Protein AF-A0A3R7UPU0-F1 (afdb_monomer_lite)

Secondary structure (DSSP, 8-state):
--HHHHHHHHHHHHHT-HHHHTS-HHHHHHHHHHHHHHHHHHHHHHTSTT---EEEESSHHHHHHHHHHHHHHTTTSTTGGG-EEEE--

Sequence (89 aa):
MNEKALTKFILQYLLETPDYLKLSSTQQKIAFQTFKTIMVAIYQSIKYENIFPLIVCGDSEAKKVIEKALKSVEPLLPSIEKIKVHLIQ

Radius of gyration: 14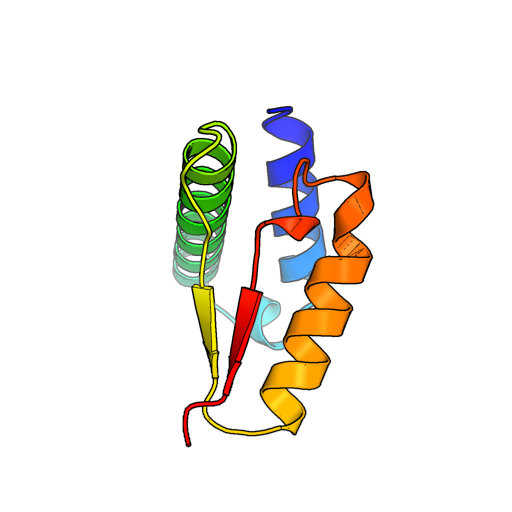.02 Å; chains: 1; bounding box: 37×19×29 Å

Foldseek 3Di:
DPLVLQLVVLVVVLVVDPVLVVDDPVVVVVSSVVSSVVLVVVLVQLVDVPGAAEAEEADDVVLVVVVVVLVVCPVPRPNSVSYHYYHDD

Structure (mmCIF, N/CA/C/O backbone):
data_AF-A0A3R7UPU0-F1
#
_entry.id   AF-A0A3R7UPU0-F1
#
loop_
_atom_site.group_PDB
_atom_site.id
_atom_site.type_symbol
_atom_site.label_atom_id
_atom_site.label_alt_id
_atom_site.label_comp_id
_atom_site.label_asym_id
_atom_site.label_entity_id
_atom_site.label_seq_id
_atom_site.pdbx_PDB_ins_code
_atom_site.Cartn_x
_atom_site.Cartn_y
_atom_site.Cartn_z
_atom_site.occupancy
_atom_site.B_iso_or_equiv
_atom_site.auth_seq_id
_atom_site.auth_comp_id
_atom_site.auth_asym_id
_atom_site.auth_atom_id
_atom_site.pdbx_PDB_model_num
ATOM 1 N N . MET A 1 1 ? 0.188 2.960 15.023 1.00 63.62 1 MET A N 1
ATOM 2 C CA . MET A 1 1 ? 0.742 2.383 13.778 1.00 63.62 1 MET A CA 1
ATOM 3 C C . MET A 1 1 ? 2.046 1.717 14.128 1.00 63.62 1 MET A C 1
ATOM 5 O O . MET A 1 1 ? 2.879 2.378 14.736 1.00 63.62 1 MET A O 1
ATOM 9 N N . ASN A 1 2 ? 2.253 0.459 13.759 1.00 76.69 2 ASN A N 1
ATOM 10 C CA . ASN A 1 2 ? 3.600 -0.092 13.798 1.00 76.69 2 ASN A CA 1
ATOM 11 C C . ASN A 1 2 ? 4.321 0.348 12.513 1.00 76.69 2 ASN A C 1
ATOM 13 O O . ASN A 1 2 ? 4.144 -0.257 11.459 1.00 76.69 2 ASN A O 1
ATOM 17 N N . GLU A 1 3 ? 5.084 1.442 12.583 1.00 77.00 3 GLU A N 1
ATOM 18 C CA . GLU A 1 3 ? 5.776 2.017 11.419 1.00 77.00 3 GLU A CA 1
ATOM 19 C C . GLU A 1 3 ? 6.740 1.016 10.762 1.00 77.00 3 GLU A C 1
ATOM 21 O O . GLU A 1 3 ? 6.880 0.998 9.536 1.00 77.00 3 GLU A O 1
ATOM 26 N N . LYS A 1 4 ? 7.341 0.121 11.557 1.00 82.94 4 LYS A N 1
ATOM 27 C CA . LYS A 1 4 ? 8.184 -0.968 11.047 1.00 82.94 4 LYS A CA 1
ATOM 28 C C . LYS A 1 4 ? 7.371 -1.978 10.242 1.00 82.94 4 LYS A C 1
ATOM 30 O O . LYS A 1 4 ? 7.827 -2.404 9.185 1.00 82.94 4 LYS A O 1
ATOM 35 N N . ALA A 1 5 ? 6.171 -2.331 10.705 1.00 82.06 5 ALA A N 1
ATOM 36 C CA . ALA A 1 5 ? 5.287 -3.244 9.982 1.00 82.06 5 ALA A CA 1
ATOM 37 C C . ALA A 1 5 ? 4.814 -2.637 8.652 1.00 82.06 5 ALA A C 1
ATOM 39 O O . ALA A 1 5 ? 4.896 -3.304 7.625 1.00 82.06 5 ALA A O 1
ATOM 40 N N . LEU A 1 6 ? 4.416 -1.358 8.650 1.00 81.12 6 LEU A N 1
ATOM 41 C CA . LEU A 1 6 ? 4.019 -0.656 7.424 1.00 81.12 6 LEU A CA 1
ATOM 42 C C . LEU A 1 6 ? 5.182 -0.554 6.428 1.00 81.12 6 LEU A C 1
ATOM 44 O O . LEU A 1 6 ? 5.017 -0.824 5.244 1.00 81.12 6 LEU A O 1
ATOM 48 N N . THR A 1 7 ? 6.371 -0.204 6.918 1.00 87.06 7 THR A N 1
ATOM 49 C CA . THR A 1 7 ? 7.581 -0.125 6.090 1.00 87.06 7 THR A CA 1
ATOM 50 C C . THR A 1 7 ? 7.911 -1.475 5.460 1.00 87.06 7 THR A C 1
ATOM 52 O O . THR A 1 7 ? 8.164 -1.542 4.260 1.00 87.06 7 THR A O 1
ATOM 55 N N . LYS A 1 8 ? 7.865 -2.555 6.251 1.00 88.19 8 LYS A N 1
ATOM 56 C CA . LYS A 1 8 ? 8.108 -3.916 5.764 1.00 88.19 8 LYS A CA 1
ATOM 57 C C . LYS A 1 8 ? 7.081 -4.323 4.709 1.00 88.19 8 LYS A C 1
ATOM 59 O O . LYS A 1 8 ? 7.475 -4.861 3.684 1.00 88.19 8 LYS A O 1
ATOM 64 N N . PHE A 1 9 ? 5.803 -4.028 4.941 1.00 86.31 9 PHE A N 1
ATOM 65 C CA . PHE A 1 9 ? 4.731 -4.305 3.989 1.00 86.31 9 PHE A CA 1
ATOM 66 C C . PHE A 1 9 ? 4.962 -3.598 2.645 1.00 86.31 9 PHE A C 1
ATOM 68 O O . PHE A 1 9 ? 4.961 -4.249 1.605 1.00 86.31 9 PHE A O 1
ATOM 75 N N . ILE A 1 10 ? 5.225 -2.285 2.665 1.00 88.50 10 ILE A N 1
ATOM 76 C CA . ILE A 1 10 ? 5.455 -1.506 1.439 1.00 88.50 10 ILE A CA 1
ATOM 77 C C . ILE A 1 10 ? 6.685 -2.033 0.693 1.00 88.50 10 ILE A C 1
ATOM 79 O O . ILE A 1 10 ? 6.628 -2.220 -0.518 1.00 88.50 10 ILE A O 1
ATOM 83 N N . LEU A 1 11 ? 7.791 -2.295 1.400 1.00 90.69 11 LEU A N 1
ATOM 84 C CA . LEU A 1 11 ? 8.996 -2.846 0.775 1.00 90.69 11 LEU A CA 1
ATOM 85 C C . LEU A 1 11 ? 8.742 -4.221 0.163 1.00 90.69 11 LEU A C 1
ATOM 87 O O . LEU A 1 11 ? 9.176 -4.460 -0.956 1.00 90.69 11 LEU A O 1
ATOM 91 N N . GLN A 1 12 ? 8.035 -5.102 0.870 1.00 91.56 12 GLN A N 1
ATOM 92 C CA . GLN A 1 12 ? 7.715 -6.432 0.367 1.00 91.56 12 GLN A CA 1
ATOM 93 C C . GLN A 1 12 ? 6.879 -6.351 -0.916 1.00 91.56 12 GLN A C 1
ATOM 95 O O . GLN A 1 12 ? 7.262 -6.940 -1.921 1.00 91.56 12 GLN A O 1
ATOM 100 N N . TYR A 1 13 ? 5.818 -5.539 -0.920 1.00 89.88 13 TYR A N 1
ATOM 101 C CA . TYR A 1 13 ? 4.994 -5.309 -2.109 1.00 89.88 13 TYR A CA 1
ATOM 102 C C . TYR A 1 13 ? 5.813 -4.778 -3.298 1.00 89.88 13 TYR A C 1
ATOM 104 O O . TYR A 1 13 ? 5.693 -5.268 -4.421 1.00 89.88 13 TYR A O 1
ATOM 112 N N . LEU A 1 14 ? 6.678 -3.786 -3.060 1.00 90.88 14 LEU A N 1
ATOM 113 C CA . LEU A 1 14 ? 7.496 -3.190 -4.118 1.00 90.88 14 LEU A CA 1
ATOM 114 C C . LEU A 1 14 ? 8.545 -4.172 -4.660 1.00 90.88 14 LEU A C 1
ATOM 116 O O . LEU A 1 14 ? 8.757 -4.222 -5.867 1.00 90.88 14 LEU A O 1
ATOM 120 N N . LEU A 1 15 ? 9.165 -4.987 -3.802 1.00 92.12 15 LEU A N 1
ATOM 121 C CA . LEU A 1 15 ? 10.135 -6.007 -4.220 1.00 92.12 15 LEU A CA 1
ATOM 122 C C . LEU A 1 15 ? 9.492 -7.151 -5.015 1.00 92.12 15 LEU A C 1
ATOM 124 O O . LEU A 1 15 ? 10.151 -7.741 -5.867 1.00 92.12 15 LEU A O 1
ATOM 128 N N . GLU A 1 16 ? 8.214 -7.438 -4.773 1.00 92.19 16 GLU A N 1
ATOM 129 C CA . GLU A 1 16 ? 7.423 -8.402 -5.546 1.00 92.19 16 GLU A CA 1
ATOM 130 C C . GLU A 1 16 ? 6.884 -7.807 -6.866 1.00 92.19 16 GLU A C 1
ATOM 132 O O . GLU A 1 16 ? 6.319 -8.533 -7.680 1.00 92.19 16 GLU A O 1
ATOM 137 N N . THR A 1 17 ? 7.083 -6.504 -7.119 1.00 89.31 17 THR A N 1
ATOM 138 C CA . THR A 1 17 ? 6.623 -5.807 -8.330 1.00 89.31 17 THR A CA 1
ATOM 139 C C . THR A 1 17 ? 7.743 -5.739 -9.385 1.00 89.31 17 THR A C 1
ATOM 141 O O . THR A 1 17 ? 8.682 -4.952 -9.229 1.00 89.31 17 THR A O 1
ATOM 144 N N . PRO A 1 18 ? 7.665 -6.481 -10.511 1.00 89.75 18 PRO A N 1
ATOM 145 C CA . PRO A 1 18 ? 8.765 -6.565 -11.480 1.00 89.75 18 PRO A CA 1
ATOM 146 C C . PRO A 1 18 ? 9.188 -5.221 -12.083 1.00 89.75 18 PRO A C 1
ATOM 148 O O . PRO A 1 18 ? 10.371 -5.001 -12.335 1.00 89.75 18 PRO A O 1
ATOM 151 N N . ASP A 1 19 ? 8.245 -4.304 -12.306 1.00 90.00 19 ASP A N 1
ATOM 152 C CA . ASP A 1 19 ? 8.552 -2.995 -12.890 1.00 90.00 19 ASP A CA 1
ATOM 153 C C . ASP A 1 19 ? 9.248 -2.055 -11.908 1.00 90.00 19 ASP A C 1
ATOM 155 O O . ASP A 1 19 ? 10.082 -1.253 -12.321 1.00 90.00 19 ASP A O 1
ATOM 159 N N . TYR A 1 20 ? 8.996 -2.205 -10.605 1.00 91.44 20 TYR A N 1
ATOM 160 C CA . TYR A 1 20 ? 9.722 -1.465 -9.575 1.00 91.44 20 TYR A CA 1
ATOM 161 C C . TYR A 1 20 ? 11.215 -1.826 -9.573 1.00 91.44 20 TYR A C 1
ATOM 163 O O . TYR A 1 20 ? 12.072 -0.949 -9.441 1.00 91.44 20 TYR A O 1
ATOM 171 N N . LEU A 1 21 ? 11.541 -3.104 -9.789 1.00 93.25 21 LEU A N 1
ATOM 172 C CA . LEU A 1 21 ? 12.925 -3.589 -9.821 1.00 93.25 21 LEU A CA 1
ATOM 173 C C . LEU A 1 21 ? 13.731 -3.040 -11.007 1.00 93.25 21 LEU A C 1
ATOM 175 O O . LEU A 1 21 ? 14.955 -2.982 -10.932 1.00 93.25 21 LEU A O 1
ATOM 179 N N . LYS A 1 22 ? 13.061 -2.600 -12.078 1.00 96.31 22 LYS A N 1
ATOM 180 C CA . LYS A 1 22 ? 13.698 -1.992 -13.260 1.00 96.31 22 LYS A CA 1
ATOM 181 C C . LYS A 1 22 ? 14.003 -0.499 -13.084 1.00 96.31 22 LYS A C 1
ATOM 183 O O . LYS A 1 22 ? 14.685 0.085 -13.923 1.00 96.31 22 LYS A O 1
ATOM 188 N N . LEU A 1 23 ? 13.477 0.134 -12.035 1.00 94.56 23 LEU A N 1
ATOM 189 C CA . LEU A 1 23 ? 13.673 1.558 -11.767 1.00 94.56 23 LEU A CA 1
ATOM 190 C C . LEU A 1 23 ? 15.088 1.851 -11.248 1.00 94.56 23 LEU A C 1
ATOM 192 O O . LEU A 1 23 ? 15.705 1.035 -10.568 1.00 94.56 23 LEU A O 1
ATOM 196 N N . SER A 1 24 ? 15.575 3.069 -11.492 1.00 96.81 24 SER A N 1
ATOM 197 C CA . SER A 1 24 ? 16.799 3.563 -10.846 1.00 96.81 24 SER A CA 1
ATOM 198 C C . SER A 1 24 ? 16.625 3.681 -9.328 1.00 96.81 24 SER A C 1
ATOM 200 O O . SER A 1 24 ? 15.518 3.892 -8.832 1.00 96.81 24 SER A O 1
ATOM 202 N N . SER A 1 25 ? 17.725 3.658 -8.572 1.00 94.12 25 SER A N 1
ATOM 203 C CA . SER A 1 25 ? 17.689 3.789 -7.106 1.00 94.12 25 SER A CA 1
ATOM 204 C C . SER A 1 25 ? 16.969 5.060 -6.633 1.00 94.12 25 SER A C 1
ATOM 206 O O . SER A 1 25 ? 16.301 5.058 -5.598 1.00 94.12 25 SER A O 1
ATOM 208 N N . THR A 1 26 ? 17.074 6.156 -7.391 1.00 96.62 26 THR A N 1
ATOM 209 C CA . THR A 1 26 ? 16.353 7.406 -7.107 1.00 96.62 26 THR A CA 1
ATOM 210 C C . THR A 1 26 ? 14.849 7.232 -7.301 1.00 96.62 26 THR A C 1
ATOM 212 O O . THR A 1 26 ? 14.072 7.594 -6.420 1.00 96.62 26 THR A O 1
ATOM 215 N N . GLN A 1 27 ? 14.426 6.628 -8.411 1.00 92.69 27 GLN A N 1
ATOM 216 C CA . GLN A 1 27 ? 13.013 6.351 -8.685 1.00 92.69 27 GLN A CA 1
ATOM 217 C C . GLN A 1 27 ? 12.418 5.358 -7.678 1.00 92.69 27 GLN A C 1
ATOM 219 O O . GLN A 1 27 ? 11.304 5.567 -7.205 1.00 92.69 27 GLN A O 1
ATOM 224 N N . GLN A 1 28 ? 13.174 4.334 -7.276 1.00 92.31 28 GLN A N 1
ATOM 225 C CA . GLN A 1 28 ? 12.766 3.383 -6.239 1.00 92.31 28 GLN A CA 1
ATOM 226 C C . GLN A 1 28 ? 12.528 4.065 -4.886 1.00 92.31 28 GLN A C 1
ATOM 228 O O . GLN A 1 28 ? 11.541 3.764 -4.210 1.00 92.31 28 GLN A O 1
ATOM 233 N N . LYS A 1 29 ? 13.397 5.016 -4.504 1.00 93.50 29 LYS A N 1
ATOM 234 C CA . LYS A 1 29 ? 13.212 5.840 -3.299 1.00 93.50 29 LYS A CA 1
ATOM 235 C C . LYS A 1 29 ? 11.969 6.718 -3.401 1.00 93.50 29 LYS A C 1
ATOM 237 O O . LYS A 1 29 ? 11.204 6.764 -2.442 1.00 93.50 29 LYS A O 1
ATOM 242 N N . ILE A 1 30 ? 11.764 7.387 -4.537 1.00 91.88 30 ILE A N 1
ATOM 243 C CA . ILE A 1 30 ? 10.581 8.228 -4.766 1.00 91.88 30 ILE A CA 1
ATOM 244 C C . ILE A 1 30 ? 9.313 7.383 -4.633 1.00 91.88 30 ILE A C 1
ATOM 246 O O . ILE A 1 30 ? 8.456 7.712 -3.820 1.00 91.88 30 ILE A O 1
ATOM 250 N N . ALA A 1 31 ? 9.234 6.254 -5.340 1.00 89.50 31 ALA A N 1
ATOM 251 C CA . ALA A 1 31 ? 8.090 5.353 -5.274 1.00 89.50 31 ALA A CA 1
ATOM 252 C C . ALA A 1 31 ? 7.818 4.892 -3.834 1.00 89.50 31 ALA A C 1
ATOM 254 O O . ALA A 1 31 ? 6.703 5.054 -3.341 1.00 89.50 31 ALA A O 1
ATOM 255 N N . PHE A 1 32 ? 8.836 4.413 -3.110 1.00 92.69 32 PHE A N 1
ATOM 256 C CA . PHE A 1 32 ? 8.674 4.017 -1.709 1.00 92.69 32 PHE A CA 1
ATOM 257 C C . PHE A 1 32 ? 8.121 5.155 -0.831 1.00 92.69 32 PHE A C 1
ATOM 259 O O . PHE A 1 32 ? 7.184 4.939 -0.061 1.00 92.69 32 PHE A O 1
ATOM 266 N N . GLN A 1 33 ? 8.659 6.374 -0.959 1.00 91.44 33 GLN A N 1
ATOM 267 C CA . GLN A 1 33 ? 8.193 7.530 -0.183 1.00 91.44 33 GLN A CA 1
ATOM 268 C C . GLN A 1 33 ? 6.760 7.935 -0.541 1.00 91.44 33 GLN A C 1
ATOM 270 O O . GLN A 1 33 ? 5.984 8.278 0.354 1.00 91.44 33 GLN A O 1
ATOM 275 N N . THR A 1 34 ? 6.376 7.840 -1.815 1.00 88.94 34 THR A N 1
ATOM 276 C CA . THR A 1 34 ? 5.001 8.087 -2.265 1.00 88.94 34 THR A CA 1
ATOM 277 C C . THR A 1 34 ? 4.037 7.078 -1.646 1.00 88.94 34 THR A C 1
ATOM 279 O O . THR A 1 34 ? 3.062 7.483 -1.011 1.00 88.94 34 THR A O 1
ATOM 282 N N . PHE A 1 35 ? 4.335 5.777 -1.737 1.00 89.50 35 PHE A N 1
ATOM 283 C CA . PHE A 1 35 ? 3.516 4.731 -1.113 1.00 89.50 35 PHE A CA 1
ATOM 284 C C . PHE A 1 35 ? 3.417 4.918 0.406 1.00 89.50 35 PHE A C 1
ATOM 286 O O . PHE A 1 35 ? 2.322 4.845 0.965 1.00 89.50 35 PHE A O 1
ATOM 293 N N . LYS A 1 36 ? 4.536 5.227 1.079 1.00 89.25 36 LYS A N 1
ATOM 294 C CA . LYS A 1 36 ? 4.546 5.515 2.520 1.00 89.25 36 LYS A CA 1
ATOM 295 C C . LYS A 1 36 ? 3.649 6.704 2.851 1.00 89.25 36 LYS A C 1
ATOM 297 O O . LYS A 1 36 ? 2.829 6.598 3.757 1.00 89.25 36 LYS A O 1
ATOM 302 N N . THR A 1 37 ? 3.765 7.802 2.111 1.00 87.31 37 THR A N 1
ATOM 303 C CA . THR A 1 37 ? 2.965 9.018 2.327 1.00 87.31 37 THR A CA 1
ATOM 304 C C . THR A 1 37 ? 1.471 8.738 2.207 1.00 87.31 37 THR A C 1
ATOM 306 O O . THR A 1 37 ? 0.711 9.101 3.103 1.00 87.31 37 THR A O 1
ATOM 309 N N . ILE A 1 38 ? 1.053 8.034 1.152 1.00 84.75 38 ILE A N 1
ATOM 310 C CA . ILE A 1 38 ? -0.357 7.686 0.927 1.00 84.75 38 ILE A CA 1
ATOM 311 C C . ILE A 1 38 ? -0.880 6.787 2.052 1.00 84.75 38 ILE A C 1
ATOM 313 O O . ILE A 1 38 ? -1.918 7.079 2.642 1.00 84.75 38 ILE A O 1
ATOM 317 N N . MET A 1 39 ? -0.149 5.725 2.399 1.00 82.75 39 MET A N 1
ATOM 318 C CA . MET A 1 39 ? -0.574 4.792 3.448 1.00 82.75 39 MET A CA 1
ATOM 319 C C . MET A 1 39 ? -0.649 5.462 4.822 1.00 82.75 39 MET A C 1
ATOM 321 O O . MET A 1 39 ? -1.571 5.195 5.592 1.00 82.75 39 MET A O 1
ATOM 325 N N . VAL A 1 40 ? 0.292 6.360 5.128 1.00 83.81 40 VAL A N 1
ATOM 326 C CA . VAL A 1 40 ? 0.252 7.165 6.353 1.00 83.81 40 VAL A CA 1
ATOM 327 C C . VAL A 1 40 ? -0.959 8.091 6.346 1.00 83.81 40 VAL A C 1
ATOM 329 O O . VAL A 1 40 ? -1.644 8.163 7.361 1.00 83.81 40 VAL A O 1
ATOM 332 N N . ALA A 1 41 ? -1.254 8.762 5.230 1.00 82.75 41 ALA A N 1
ATOM 333 C CA . ALA A 1 41 ? -2.425 9.626 5.117 1.00 82.75 41 ALA A CA 1
ATOM 334 C C . ALA A 1 41 ? -3.721 8.840 5.366 1.00 82.75 41 ALA A C 1
ATOM 336 O O . ALA A 1 41 ? -4.488 9.212 6.250 1.00 82.75 41 ALA A O 1
ATOM 337 N N . ILE A 1 42 ? -3.907 7.698 4.693 1.00 79.06 42 ILE A N 1
ATOM 338 C CA . ILE A 1 42 ? -5.056 6.803 4.906 1.00 79.06 42 ILE A CA 1
ATOM 339 C C . ILE A 1 42 ? -5.145 6.388 6.376 1.00 79.06 42 ILE A C 1
ATOM 341 O O . ILE A 1 42 ? -6.195 6.533 6.997 1.00 79.06 42 ILE A O 1
ATOM 345 N N . TYR A 1 43 ? -4.036 5.931 6.962 1.00 77.44 43 TYR A N 1
ATOM 346 C CA . TYR A 1 43 ? -4.007 5.504 8.356 1.00 77.44 43 TYR A CA 1
ATOM 347 C C . TYR A 1 43 ? -4.357 6.633 9.335 1.00 77.44 43 TYR A C 1
ATOM 349 O O . TYR A 1 43 ? -5.059 6.402 10.314 1.00 77.44 43 TYR A O 1
ATOM 357 N N . GLN A 1 44 ? -3.863 7.853 9.113 1.00 78.25 44 GLN A N 1
ATOM 358 C CA . GLN A 1 44 ? -4.196 8.999 9.964 1.00 78.25 44 GLN A CA 1
ATOM 359 C C . GLN A 1 44 ? -5.662 9.407 9.806 1.00 78.25 44 GLN A C 1
ATOM 361 O O . GLN A 1 44 ? -6.297 9.767 10.792 1.00 78.25 44 GLN A O 1
ATOM 366 N N . SER A 1 45 ? -6.203 9.302 8.594 1.00 79.00 45 SER A N 1
ATOM 367 C CA . SER A 1 45 ? -7.593 9.610 8.277 1.00 79.00 45 SER A CA 1
ATOM 368 C C . SER A 1 45 ? -8.578 8.636 8.931 1.00 79.00 45 SER A C 1
ATOM 370 O O . SER A 1 45 ? -9.498 9.073 9.612 1.00 79.00 45 SER A O 1
ATOM 372 N N . ILE A 1 46 ? -8.374 7.322 8.814 1.00 74.06 46 ILE A N 1
ATOM 373 C CA . ILE A 1 46 ? -9.339 6.311 9.302 1.00 74.06 46 ILE A CA 1
ATOM 374 C C . ILE A 1 46 ? -9.439 6.202 10.833 1.00 74.06 46 ILE A C 1
ATOM 376 O O . ILE A 1 46 ? -10.384 5.590 11.342 1.00 74.06 46 ILE A O 1
ATOM 380 N N . LYS A 1 47 ? -8.495 6.808 11.572 1.00 72.88 47 LYS A N 1
ATOM 381 C CA . LYS A 1 47 ? -8.565 6.944 13.039 1.00 72.88 47 LYS A CA 1
ATOM 382 C C . LYS A 1 47 ? -9.749 7.782 13.502 1.00 72.88 47 LYS A C 1
ATOM 384 O O . LYS A 1 47 ? -10.209 7.594 14.622 1.00 72.88 47 LYS A O 1
ATOM 389 N N . TYR A 1 48 ? -10.206 8.715 12.675 1.00 78.69 48 TYR A N 1
ATOM 390 C CA . TYR A 1 48 ? -11.370 9.531 12.981 1.00 78.69 48 TYR A CA 1
ATOM 391 C C . TYR A 1 48 ? -12.635 8.769 12.570 1.00 78.69 48 TYR A C 1
ATOM 393 O O . TYR A 1 48 ? -12.686 8.131 11.516 1.00 78.69 48 TYR A O 1
ATOM 401 N N . GLU A 1 49 ? -13.663 8.783 13.418 1.00 72.81 49 GLU A N 1
ATOM 402 C CA . GLU A 1 49 ? -14.892 8.012 13.180 1.00 72.81 49 GLU A CA 1
ATOM 403 C C . GLU A 1 49 ? -15.652 8.465 11.929 1.00 72.81 49 GLU A C 1
ATOM 405 O O . GLU A 1 49 ? -16.260 7.645 11.249 1.00 72.81 49 GLU A O 1
ATOM 410 N N . ASN A 1 50 ? -15.566 9.749 11.592 1.00 77.00 50 ASN A N 1
ATOM 411 C CA . ASN A 1 50 ? -16.321 10.395 10.523 1.00 77.00 50 ASN A CA 1
ATOM 412 C C . ASN A 1 50 ? -15.575 10.493 9.180 1.00 77.00 50 ASN A C 1
ATOM 414 O O . ASN A 1 50 ? -16.060 11.170 8.273 1.00 77.00 50 ASN A O 1
ATOM 418 N N . ILE A 1 51 ? -14.410 9.851 9.031 1.00 77.38 51 ILE A N 1
ATOM 419 C CA . ILE A 1 51 ? -13.647 9.871 7.778 1.00 77.38 51 ILE A CA 1
ATOM 420 C C . ILE A 1 51 ? -13.764 8.529 7.052 1.00 77.38 51 ILE A C 1
ATOM 422 O O . ILE A 1 51 ? -13.438 7.473 7.593 1.00 77.38 51 ILE A O 1
ATOM 426 N N . PHE A 1 52 ? -14.169 8.605 5.783 1.00 81.38 52 PHE A N 1
ATOM 427 C CA . PHE A 1 52 ? -14.346 7.465 4.887 1.00 81.38 52 PHE A CA 1
ATOM 428 C C . PHE A 1 52 ? -13.490 7.666 3.633 1.00 81.38 52 PHE A C 1
ATOM 430 O O . PHE A 1 52 ? -13.874 8.441 2.753 1.00 81.38 52 PHE A O 1
ATOM 437 N N . PRO A 1 53 ? -12.317 7.017 3.534 1.00 81.81 53 PRO A N 1
ATOM 438 C CA . PRO A 1 53 ? -11.509 7.080 2.327 1.00 81.81 53 PRO A CA 1
ATOM 439 C C . PRO A 1 53 ? -12.270 6.492 1.138 1.00 81.81 53 PRO A C 1
ATOM 441 O O . PRO A 1 53 ? -12.829 5.397 1.226 1.00 81.81 53 PRO A O 1
ATOM 444 N N . LEU A 1 54 ? -12.260 7.212 0.019 1.00 85.69 54 LEU A N 1
ATOM 445 C CA . LEU A 1 54 ? -12.858 6.773 -1.235 1.00 85.69 54 LEU A CA 1
ATOM 446 C C . LEU A 1 54 ? -11.756 6.585 -2.277 1.00 85.69 54 LEU A C 1
ATOM 448 O O . LEU A 1 54 ? -11.079 7.541 -2.649 1.00 85.69 54 LEU A O 1
ATOM 452 N N . ILE A 1 55 ? -11.591 5.354 -2.749 1.00 87.31 55 ILE A N 1
ATOM 453 C CA . ILE A 1 55 ? -10.753 5.032 -3.902 1.00 87.31 55 ILE A CA 1
ATOM 454 C C . ILE A 1 55 ? -11.666 4.979 -5.116 1.00 87.31 55 ILE A C 1
ATOM 456 O O . ILE A 1 55 ? -12.639 4.228 -5.136 1.00 87.31 55 ILE A O 1
ATOM 460 N N . VAL A 1 56 ? -11.357 5.781 -6.124 1.00 90.94 56 VAL A N 1
ATOM 461 C CA . VAL A 1 56 ? -12.178 5.903 -7.323 1.00 90.94 56 VAL A CA 1
ATOM 462 C C . VAL A 1 56 ? -11.418 5.303 -8.509 1.00 90.94 56 VAL A C 1
ATOM 464 O O . VAL A 1 56 ? -10.233 5.578 -8.678 1.00 90.94 56 VAL A O 1
ATOM 467 N N . CYS A 1 57 ? -12.072 4.459 -9.306 1.00 90.25 57 CYS A N 1
ATOM 468 C CA . CYS A 1 57 ? -11.465 3.742 -10.433 1.00 90.25 57 CYS A CA 1
ATOM 469 C C . CYS A 1 57 ? -12.367 3.778 -11.676 1.00 90.25 57 CYS A C 1
ATOM 471 O O . CYS A 1 57 ? -13.583 3.885 -11.554 1.00 90.25 57 CYS A O 1
ATOM 473 N N . GLY A 1 58 ? -11.768 3.735 -12.869 1.00 89.31 58 GLY A N 1
ATOM 474 C CA . GLY A 1 58 ? -12.482 3.942 -14.138 1.00 89.31 58 GLY A CA 1
ATOM 475 C C . GLY A 1 58 ? -13.092 2.685 -14.760 1.00 89.31 58 GLY A C 1
ATOM 476 O O . GLY A 1 58 ? -13.879 2.795 -15.692 1.00 89.31 58 GLY A O 1
ATOM 477 N N . ASP A 1 59 ? -12.745 1.493 -14.273 1.00 90.44 59 ASP A N 1
ATOM 478 C CA . ASP A 1 59 ? -13.223 0.235 -14.841 1.00 90.44 59 ASP A CA 1
ATOM 479 C C . ASP A 1 59 ? -13.388 -0.869 -13.779 1.00 90.44 59 ASP A C 1
ATOM 481 O O . ASP A 1 59 ? -12.868 -0.812 -12.658 1.00 90.44 59 ASP A O 1
ATOM 485 N N . SER A 1 60 ? -14.188 -1.876 -14.135 1.00 90.50 60 SER A N 1
ATOM 486 C CA . SER A 1 60 ? -14.610 -2.935 -13.211 1.00 90.50 60 SER A CA 1
ATOM 487 C C . SER A 1 60 ? -13.491 -3.914 -12.856 1.00 90.50 60 SER A C 1
ATOM 489 O O . SER A 1 60 ? -13.572 -4.577 -11.820 1.00 90.50 60 SER A O 1
ATOM 491 N N . GLU A 1 61 ? -12.468 -4.043 -13.698 1.00 88.50 61 GLU A N 1
ATOM 492 C CA . GLU A 1 61 ? -11.319 -4.903 -13.434 1.00 88.50 61 GLU A CA 1
ATOM 493 C C . GLU A 1 61 ? -10.401 -4.247 -12.402 1.00 88.50 61 GLU A C 1
ATOM 495 O O . GLU A 1 61 ? -10.092 -4.870 -11.382 1.00 88.50 61 GLU A O 1
ATOM 500 N N . ALA A 1 62 ? -10.091 -2.959 -12.576 1.00 86.81 62 ALA A N 1
ATOM 501 C CA . ALA A 1 62 ? -9.355 -2.168 -11.595 1.00 86.81 62 ALA A CA 1
ATOM 502 C C . ALA A 1 62 ? -10.034 -2.200 -10.219 1.00 86.81 62 ALA A C 1
ATOM 504 O O . ALA A 1 62 ? -9.370 -2.453 -9.210 1.00 86.81 62 ALA A O 1
ATOM 505 N N . LYS A 1 63 ? -11.366 -2.044 -10.170 1.00 90.06 63 LYS A N 1
ATOM 506 C CA . LYS A 1 63 ? -12.138 -2.168 -8.924 1.00 90.06 63 LYS A CA 1
ATOM 507 C C . LYS A 1 63 ? -11.878 -3.502 -8.215 1.00 90.06 63 LYS A C 1
ATOM 509 O O . LYS A 1 63 ? -11.526 -3.507 -7.037 1.00 90.06 63 LYS A O 1
ATOM 514 N N . LYS A 1 64 ? -12.004 -4.624 -8.935 1.00 90.50 64 LYS A N 1
ATOM 515 C CA . LYS A 1 64 ? -11.797 -5.976 -8.382 1.00 90.50 64 LYS A CA 1
ATOM 516 C C . LYS A 1 64 ? -10.374 -6.177 -7.867 1.00 90.50 64 LYS A C 1
ATOM 518 O O . LYS A 1 64 ? -10.184 -6.786 -6.814 1.00 90.50 64 LYS A O 1
ATOM 523 N N . VAL A 1 65 ? -9.378 -5.682 -8.602 1.00 88.38 65 VAL A N 1
ATOM 524 C CA . VAL A 1 65 ? -7.966 -5.767 -8.203 1.00 88.38 65 VAL A CA 1
ATOM 525 C C . VAL A 1 65 ? -7.733 -5.005 -6.899 1.00 88.38 65 VAL A C 1
ATOM 527 O O . VAL A 1 65 ? -7.145 -5.557 -5.967 1.00 88.38 65 VAL A O 1
ATOM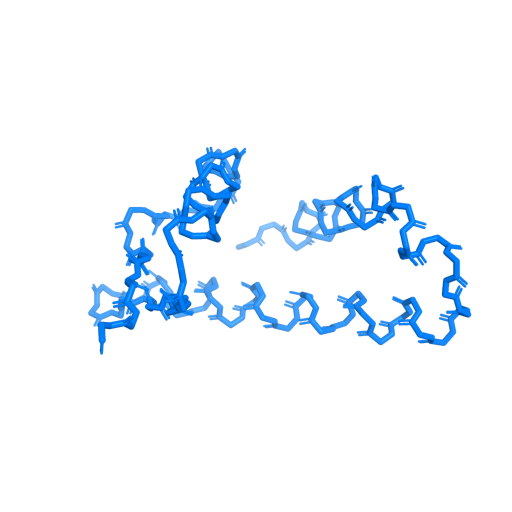 530 N N . ILE A 1 66 ? -8.249 -3.777 -6.798 1.00 88.25 66 ILE A N 1
ATOM 531 C CA . ILE A 1 66 ? -8.113 -2.936 -5.603 1.00 88.25 66 ILE A CA 1
ATOM 532 C C . ILE A 1 66 ? -8.820 -3.575 -4.402 1.00 88.25 66 ILE A C 1
ATOM 534 O O . ILE A 1 66 ? -8.226 -3.679 -3.331 1.00 88.25 66 ILE A O 1
ATOM 538 N N . GLU A 1 67 ? -10.056 -4.052 -4.565 1.00 89.38 67 GLU A N 1
ATOM 539 C CA . GLU A 1 67 ? -10.809 -4.720 -3.492 1.00 89.38 67 GLU A CA 1
ATOM 540 C C . GLU A 1 67 ? -10.077 -5.965 -2.969 1.00 89.38 67 GLU A C 1
ATOM 542 O O . GLU A 1 67 ? -9.975 -6.176 -1.757 1.00 89.38 67 GLU A O 1
ATOM 547 N N . LYS A 1 68 ? -9.502 -6.770 -3.872 1.00 88.25 68 LYS A N 1
ATOM 548 C CA . LYS A 1 68 ? -8.701 -7.943 -3.502 1.00 88.25 68 LYS A CA 1
ATOM 549 C C . LYS A 1 68 ? -7.431 -7.549 -2.744 1.00 88.25 68 LYS A C 1
ATOM 551 O O . LYS A 1 68 ? -7.088 -8.204 -1.759 1.00 88.25 68 LYS A O 1
ATOM 556 N N . ALA A 1 69 ? -6.752 -6.486 -3.176 1.00 84.00 69 ALA A N 1
ATOM 557 C CA . ALA A 1 69 ? -5.561 -5.971 -2.507 1.00 84.00 69 ALA A CA 1
ATOM 558 C C . ALA A 1 69 ? -5.884 -5.466 -1.092 1.00 84.00 69 ALA A C 1
ATOM 560 O O . ALA A 1 69 ? -5.206 -5.859 -0.143 1.00 84.00 69 ALA A O 1
ATOM 561 N N . LEU A 1 70 ? -6.956 -4.683 -0.928 1.00 85.62 70 LEU A N 1
ATOM 562 C CA . LEU A 1 70 ? -7.425 -4.225 0.383 1.00 85.62 70 LEU A CA 1
ATOM 563 C C . LEU A 1 70 ? -7.705 -5.411 1.312 1.00 85.62 70 LEU A C 1
ATOM 565 O O . LEU A 1 70 ? -7.173 -5.473 2.415 1.00 85.62 70 LEU A O 1
ATOM 569 N N . LYS A 1 71 ? -8.433 -6.423 0.837 1.00 85.25 71 LYS A N 1
ATOM 570 C CA . LYS A 1 71 ? -8.717 -7.617 1.641 1.00 85.25 71 LYS A CA 1
ATOM 571 C C . LYS A 1 71 ? -7.454 -8.367 2.083 1.00 85.25 71 LYS A C 1
ATOM 573 O O . LYS A 1 71 ? -7.401 -8.901 3.183 1.00 85.25 71 LYS A O 1
ATOM 578 N N . SER A 1 72 ? -6.409 -8.382 1.256 1.00 81.50 72 SER A N 1
ATOM 579 C CA . SER A 1 72 ? -5.137 -9.037 1.599 1.00 81.50 72 SER A CA 1
ATOM 580 C C . SER A 1 72 ? -4.370 -8.340 2.732 1.00 81.50 72 SER A C 1
ATOM 582 O O . SER A 1 72 ? -3.591 -8.982 3.435 1.00 81.50 72 SER A O 1
ATOM 584 N N . VAL A 1 73 ? -4.612 -7.040 2.935 1.00 79.69 73 VAL A N 1
ATOM 585 C CA . VAL A 1 73 ? -3.933 -6.216 3.949 1.00 79.69 73 VAL A CA 1
ATOM 586 C C . VAL A 1 73 ? -4.803 -5.920 5.168 1.00 79.69 73 VAL A C 1
ATOM 588 O O . VAL A 1 73 ? -4.332 -5.272 6.101 1.00 79.69 73 VAL A O 1
ATOM 591 N N . GLU A 1 74 ? -6.038 -6.423 5.192 1.00 81.31 74 GLU A N 1
ATOM 592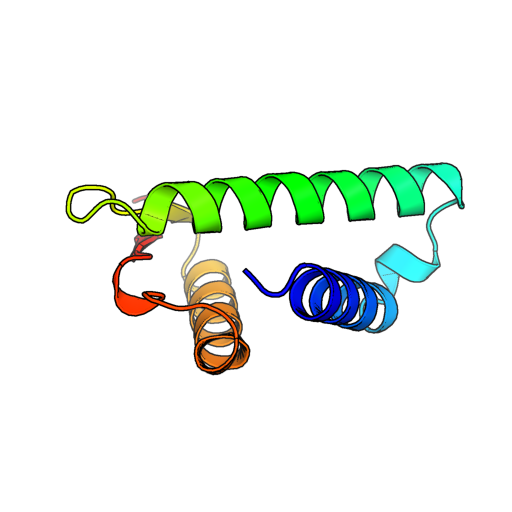 C CA . GLU A 1 74 ? -6.982 -6.321 6.311 1.00 81.31 74 GLU A CA 1
ATOM 593 C C . GLU A 1 74 ? -6.359 -6.682 7.676 1.00 81.31 74 GLU A C 1
ATOM 595 O O . GLU A 1 74 ? -6.547 -5.917 8.621 1.00 81.31 74 GLU A O 1
ATOM 600 N N . PRO A 1 75 ? -5.511 -7.727 7.812 1.00 80.19 75 PRO A N 1
ATOM 601 C CA . PRO A 1 75 ? -4.865 -8.029 9.095 1.00 80.19 75 PRO A CA 1
ATOM 602 C C . PRO A 1 75 ? -3.875 -6.956 9.584 1.00 80.19 75 PRO A C 1
ATOM 604 O O . PRO A 1 75 ? -3.486 -6.953 10.751 1.00 80.19 75 PRO A O 1
ATOM 607 N N . LEU A 1 76 ? -3.407 -6.081 8.689 1.00 74.00 76 LEU A N 1
ATOM 608 C CA . LEU A 1 76 ? -2.364 -5.083 8.947 1.00 74.00 76 LEU A CA 1
ATOM 609 C C . LEU A 1 76 ? -2.921 -3.659 9.040 1.00 74.00 76 LEU A C 1
ATOM 611 O O . LEU A 1 76 ? -2.291 -2.795 9.661 1.00 74.00 76 LEU A O 1
ATOM 615 N N . LEU A 1 77 ? -4.072 -3.406 8.414 1.00 70.44 77 LEU A N 1
ATOM 616 C CA . LEU A 1 77 ? -4.690 -2.092 8.328 1.00 70.44 77 LEU A CA 1
ATOM 617 C C . LEU A 1 77 ? -5.979 -2.074 9.168 1.00 70.44 77 LEU A C 1
ATOM 619 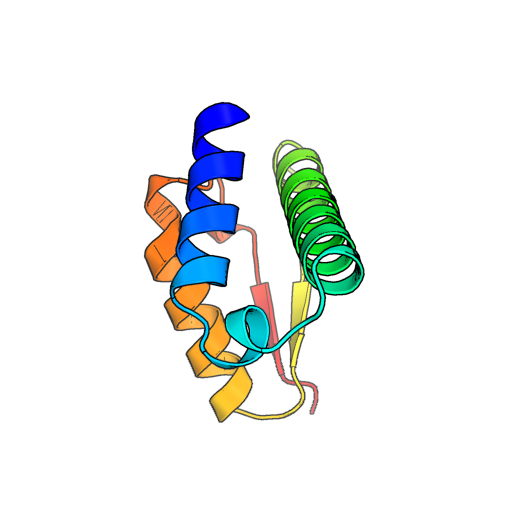O O . LEU A 1 77 ? -6.983 -2.652 8.756 1.00 70.44 77 LEU A O 1
ATOM 623 N N . PRO A 1 78 ? -5.990 -1.420 10.344 1.00 70.81 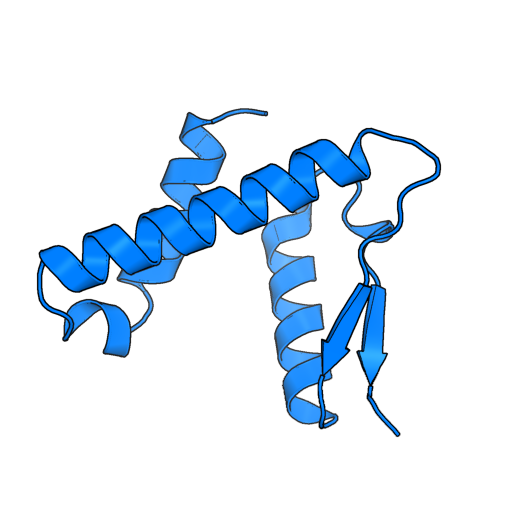78 PRO A N 1
ATOM 624 C CA . PRO A 1 78 ? -7.214 -1.304 11.125 1.00 70.81 78 PRO A CA 1
ATOM 625 C C . PRO A 1 78 ? -8.242 -0.474 10.361 1.00 70.81 78 PRO A C 1
ATOM 627 O O . PRO A 1 78 ? -7.874 0.449 9.638 1.00 70.81 78 PRO A O 1
ATOM 630 N N . SER A 1 79 ? -9.521 -0.758 10.579 1.00 76.88 79 SER A N 1
ATOM 631 C CA . SER A 1 79 ? -10.628 -0.001 9.994 1.00 76.88 79 SER A CA 1
ATOM 632 C C . SER A 1 79 ? -10.671 0.003 8.460 1.00 76.88 79 SER A C 1
ATOM 634 O O . SER A 1 79 ? -11.100 0.984 7.844 1.00 76.88 79 SER A O 1
ATOM 636 N N . ILE A 1 80 ? -10.208 -1.079 7.826 1.00 78.88 80 ILE A N 1
ATOM 637 C CA . ILE A 1 80 ? -10.218 -1.214 6.367 1.00 78.88 80 ILE A CA 1
ATOM 638 C C . ILE A 1 80 ? -11.637 -1.217 5.788 1.00 78.88 80 ILE A C 1
ATOM 640 O O . ILE A 1 80 ? -11.839 -0.767 4.664 1.00 78.88 80 ILE A O 1
ATOM 644 N N . GLU A 1 81 ? -12.631 -1.624 6.579 1.00 82.00 81 GLU A N 1
ATOM 645 C CA . GLU A 1 81 ? -14.055 -1.583 6.243 1.00 82.00 81 GLU A CA 1
ATOM 646 C C . GLU A 1 81 ? -14.577 -0.161 5.980 1.00 82.00 81 GLU A C 1
ATOM 648 O O . GLU A 1 81 ? -15.623 0.013 5.352 1.00 82.00 81 GLU A O 1
ATOM 653 N N . LYS A 1 82 ? -13.843 0.871 6.423 1.00 83.44 82 LYS A N 1
ATOM 654 C CA . LYS A 1 82 ? -14.160 2.276 6.134 1.00 83.44 82 LYS A CA 1
ATOM 655 C C . LYS A 1 82 ? -13.705 2.723 4.742 1.00 83.44 82 LYS A C 1
ATOM 657 O O . LYS A 1 82 ? -14.157 3.772 4.281 1.00 83.44 82 LYS A O 1
ATOM 662 N N . ILE A 1 83 ? -12.816 1.974 4.085 1.00 86.06 83 ILE A N 1
ATOM 663 C CA . ILE A 1 83 ? -12.308 2.294 2.747 1.00 86.06 83 ILE A CA 1
ATOM 664 C C . ILE A 1 83 ? -13.310 1.790 1.709 1.00 86.06 83 ILE A C 1
ATOM 666 O O . ILE A 1 83 ? -13.558 0.592 1.595 1.00 86.06 83 ILE A O 1
ATOM 670 N N . LYS A 1 84 ? -13.876 2.704 0.919 1.00 88.62 84 LYS A N 1
ATOM 671 C CA . LYS A 1 84 ? -14.805 2.367 -0.167 1.00 88.62 84 LYS A CA 1
ATOM 672 C C . LYS A 1 84 ? -14.099 2.438 -1.512 1.00 88.62 84 LYS A C 1
ATOM 674 O O . LYS A 1 84 ? -13.377 3.395 -1.779 1.00 88.62 84 LYS A O 1
ATOM 679 N N . VAL A 1 85 ? -14.356 1.459 -2.377 1.00 89.81 85 VAL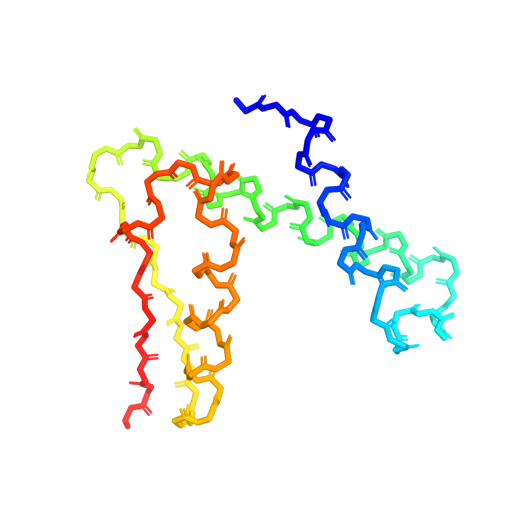 A N 1
ATOM 680 C CA . VAL A 1 85 ? -13.916 1.480 -3.778 1.00 89.81 85 VAL A CA 1
ATOM 681 C C . VAL A 1 85 ? -15.126 1.754 -4.667 1.00 89.81 85 VAL A C 1
ATOM 683 O O . VAL A 1 85 ? -16.107 1.006 -4.655 1.00 89.81 85 VAL A O 1
ATOM 686 N N . HIS A 1 86 ? -15.077 2.843 -5.425 1.00 92.31 86 HIS A N 1
ATOM 687 C CA . HIS A 1 86 ? -16.162 3.288 -6.291 1.00 92.31 86 HIS A CA 1
ATOM 688 C C . HIS A 1 86 ? -15.719 3.335 -7.751 1.00 92.31 86 HIS A C 1
ATOM 690 O O . HIS A 1 86 ? -14.572 3.660 -8.057 1.00 92.31 86 HIS A O 1
ATOM 696 N N . LEU A 1 87 ? -16.640 2.986 -8.643 1.00 90.31 87 LEU A N 1
ATOM 697 C CA . LEU A 1 87 ? -16.434 3.054 -10.082 1.00 90.31 87 LEU A CA 1
ATOM 698 C C . LEU A 1 87 ? -16.901 4.431 -10.566 1.00 90.31 87 LEU A C 1
ATOM 700 O O . LEU A 1 87 ? -18.016 4.817 -10.226 1.00 90.31 87 LEU A O 1
ATOM 704 N N . ILE A 1 88 ? -16.095 5.150 -11.346 1.00 83.81 88 ILE A N 1
ATOM 705 C CA . ILE A 1 88 ? -16.596 6.312 -12.091 1.00 83.81 88 ILE A CA 1
ATOM 706 C C . ILE A 1 88 ? -17.484 5.764 -13.202 1.00 83.81 88 ILE A C 1
ATOM 708 O O . ILE A 1 88 ? -17.013 4.984 -14.029 1.00 83.81 88 ILE A O 1
ATOM 712 N N . GLN A 1 89 ? -18.765 6.116 -13.152 1.00 63.19 89 GLN A N 1
ATOM 713 C CA . GLN A 1 89 ? -19.731 5.849 -14.215 1.00 63.19 89 GLN A CA 1
ATOM 714 C C . GLN A 1 89 ? -19.709 6.978 -15.240 1.00 63.19 89 GLN A C 1
ATOM 716 O O . GLN A 1 89 ? -19.594 8.148 -14.808 1.00 63.19 89 GLN A O 1
#

pLDDT: mean 85.38, std 7.04, range [63.19, 96.81]